Protein AF-A0A7W0WG82-F1 (afdb_monomer)

Nearest PDB structures (foldseek):
  7zss-assembly1_P  TM=4.857E-01  e=8.291E+00  Drosophila melanogaster

Structure (mmCIF, N/CA/C/O backbone):
data_AF-A0A7W0WG82-F1
#
_entry.id   AF-A0A7W0WG82-F1
#
loop_
_atom_site.group_PDB
_atom_site.id
_atom_site.type_symbol
_atom_site.label_atom_id
_atom_site.label_alt_id
_atom_site.label_comp_id
_atom_site.label_asym_id
_atom_site.label_entity_id
_atom_site.label_seq_id
_atom_site.pdbx_PDB_ins_code
_atom_site.Cartn_x
_atom_site.Cartn_y
_atom_site.Cartn_z
_atom_site.occupancy
_atom_site.B_iso_or_equiv
_atom_site.auth_seq_id
_atom_site.auth_comp_id
_atom_site.auth_asym_id
_atom_site.auth_atom_id
_atom_site.pdbx_PDB_model_num
ATOM 1 N N . MET A 1 1 ? -5.314 -14.627 7.605 1.00 61.22 1 MET A N 1
ATOM 2 C CA . MET A 1 1 ? -4.893 -14.193 6.254 1.00 61.22 1 MET A CA 1
ATOM 3 C C . MET A 1 1 ? -5.449 -15.208 5.278 1.00 61.22 1 MET A C 1
ATOM 5 O O . MET A 1 1 ? -5.190 -16.387 5.481 1.00 61.22 1 MET A O 1
ATOM 9 N N . SER A 1 2 ? -6.263 -14.800 4.303 1.00 79.94 2 SER A N 1
ATOM 10 C CA . SER A 1 2 ? -6.687 -15.733 3.255 1.00 79.94 2 SER A CA 1
ATOM 11 C C . SER A 1 2 ? -5.460 -16.131 2.425 1.00 79.94 2 SER A C 1
ATOM 13 O O . SER A 1 2 ? -4.550 -15.320 2.233 1.00 79.94 2 SER A O 1
ATOM 15 N N . ALA A 1 3 ? -5.410 -17.378 1.950 1.00 85.62 3 ALA A N 1
ATOM 16 C CA . ALA A 1 3 ? -4.302 -17.855 1.115 1.00 85.62 3 ALA A CA 1
ATOM 17 C C . ALA A 1 3 ? -4.112 -16.973 -0.135 1.00 85.62 3 ALA A C 1
ATOM 19 O O . ALA A 1 3 ? -2.991 -16.707 -0.553 1.00 85.62 3 ALA A O 1
ATOM 20 N N . ARG A 1 4 ? -5.217 -16.436 -0.662 1.00 83.38 4 ARG A N 1
ATOM 21 C CA . ARG A 1 4 ? -5.250 -15.504 -1.789 1.00 83.38 4 ARG A CA 1
ATOM 22 C C . ARG A 1 4 ? -4.472 -14.209 -1.524 1.00 83.38 4 ARG A C 1
ATOM 24 O O . ARG A 1 4 ? -3.521 -13.933 -2.247 1.00 83.38 4 ARG A O 1
ATOM 31 N N . LEU A 1 5 ? -4.790 -13.488 -0.443 1.00 81.44 5 LEU A N 1
ATOM 32 C CA . LEU A 1 5 ? -4.114 -12.228 -0.102 1.00 81.44 5 LEU A CA 1
ATOM 33 C C . LEU A 1 5 ? -2.614 -12.441 0.166 1.00 81.44 5 LEU A C 1
ATOM 35 O O . LEU A 1 5 ? -1.786 -11.582 -0.141 1.00 81.44 5 LEU A O 1
ATOM 39 N N . ALA A 1 6 ? -2.250 -13.600 0.728 1.00 84.69 6 ALA A N 1
ATOM 40 C CA . ALA A 1 6 ? -0.854 -13.979 0.939 1.00 84.69 6 ALA A CA 1
ATOM 41 C C . ALA A 1 6 ? -0.090 -14.114 -0.389 1.00 84.69 6 ALA A C 1
ATOM 43 O O . ALA A 1 6 ? 1.005 -13.564 -0.527 1.00 84.69 6 ALA A O 1
ATOM 44 N N . ILE A 1 7 ? -0.685 -14.810 -1.362 1.00 88.69 7 ILE A N 1
ATOM 45 C CA . ILE A 1 7 ? -0.111 -15.022 -2.696 1.00 88.69 7 ILE A CA 1
ATOM 46 C C . ILE A 1 7 ? -0.019 -13.697 -3.460 1.00 88.69 7 ILE A C 1
ATOM 48 O O . ILE A 1 7 ? 1.037 -13.388 -4.010 1.00 88.69 7 ILE A O 1
ATOM 52 N N . GLU A 1 8 ? -1.072 -12.879 -3.445 1.00 81.69 8 GLU A N 1
ATOM 53 C CA . GLU A 1 8 ? -1.099 -11.571 -4.117 1.00 81.69 8 GLU A CA 1
ATOM 54 C C . GLU A 1 8 ? -0.042 -10.616 -3.537 1.00 81.69 8 GLU A C 1
ATOM 56 O O . GLU A 1 8 ? 0.717 -9.991 -4.282 1.00 81.69 8 GLU A O 1
ATOM 61 N N . THR A 1 9 ? 0.090 -10.566 -2.205 1.00 81.31 9 THR A N 1
ATOM 62 C CA . THR A 1 9 ? 1.118 -9.748 -1.536 1.00 81.31 9 THR A CA 1
ATOM 63 C C . THR A 1 9 ? 2.529 -10.236 -1.873 1.00 81.31 9 THR A C 1
ATOM 65 O O . THR A 1 9 ? 3.429 -9.426 -2.108 1.00 81.31 9 THR A O 1
ATOM 68 N N . PHE A 1 10 ? 2.745 -11.554 -1.910 1.00 88.56 10 PHE A N 1
ATOM 69 C CA . PHE A 1 10 ? 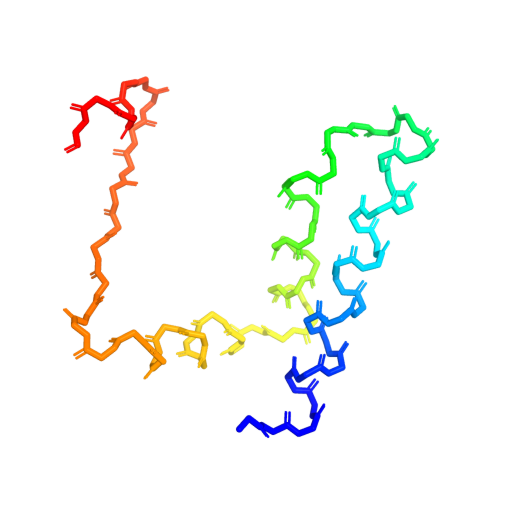4.035 -12.13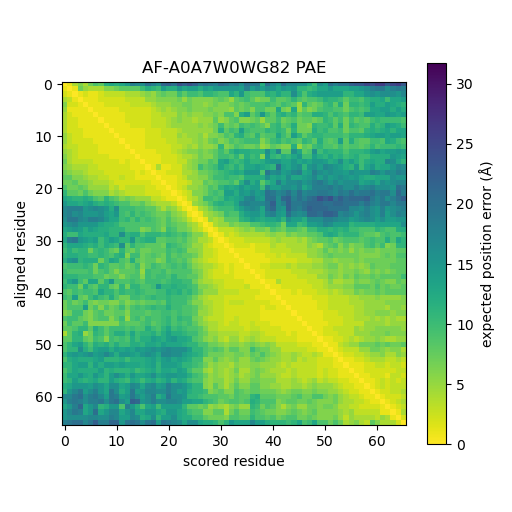3 -2.278 1.00 88.56 10 PHE A CA 1
ATOM 70 C C . PHE A 1 10 ? 4.399 -11.822 -3.735 1.00 88.56 10 PHE A C 1
ATOM 72 O O . PHE A 1 10 ? 5.500 -11.336 -3.995 1.00 88.56 10 PHE A O 1
ATOM 79 N N . ALA A 1 11 ? 3.464 -12.016 -4.668 1.00 84.50 11 ALA A N 1
ATOM 80 C CA . ALA A 1 11 ? 3.654 -11.711 -6.083 1.00 84.50 11 ALA A CA 1
ATOM 81 C C . ALA A 1 11 ? 3.975 -10.224 -6.307 1.00 84.50 11 ALA A C 1
ATOM 83 O O . ALA A 1 11 ? 4.923 -9.895 -7.025 1.00 84.50 11 ALA A O 1
ATOM 84 N N . ALA A 1 12 ? 3.262 -9.319 -5.625 1.00 80.12 12 ALA A N 1
ATOM 85 C CA . ALA A 1 12 ? 3.537 -7.885 -5.685 1.00 80.12 12 ALA A CA 1
ATOM 86 C C . ALA A 1 12 ? 4.953 -7.544 -5.181 1.00 80.12 12 ALA A C 1
ATOM 88 O O . ALA A 1 12 ? 5.665 -6.753 -5.805 1.00 80.12 12 ALA A O 1
ATOM 89 N N . ARG A 1 13 ? 5.405 -8.171 -4.085 1.00 81.50 13 ARG A N 1
ATOM 90 C CA . ARG A 1 13 ? 6.770 -7.988 -3.555 1.00 81.50 13 ARG A CA 1
ATOM 91 C C . ARG A 1 13 ? 7.844 -8.588 -4.466 1.00 81.50 13 ARG A C 1
ATOM 93 O O . ARG A 1 13 ? 8.909 -7.990 -4.605 1.00 81.50 13 ARG A O 1
ATOM 100 N N . ALA A 1 14 ? 7.577 -9.720 -5.110 1.00 84.12 14 ALA A N 1
ATOM 101 C CA . ALA A 1 14 ? 8.492 -10.316 -6.082 1.00 84.12 14 ALA A CA 1
ATOM 102 C C . ALA A 1 14 ? 8.662 -9.411 -7.315 1.00 84.12 14 ALA A C 1
ATOM 104 O O . ALA A 1 14 ? 9.789 -9.140 -7.732 1.00 84.12 14 ALA A O 1
ATOM 105 N N . ALA A 1 15 ? 7.563 -8.851 -7.835 1.00 80.62 15 ALA A N 1
ATOM 106 C CA . ALA A 1 15 ? 7.594 -7.860 -8.912 1.00 80.62 15 ALA A CA 1
ATOM 107 C C . ALA A 1 15 ? 8.392 -6.598 -8.525 1.00 80.62 15 ALA A C 1
ATOM 109 O O . ALA A 1 15 ? 9.157 -6.079 -9.338 1.00 80.62 15 ALA A O 1
ATOM 110 N N . ALA A 1 16 ? 8.290 -6.154 -7.264 1.00 75.38 16 ALA A N 1
ATOM 111 C CA . ALA A 1 16 ? 9.118 -5.082 -6.699 1.00 75.38 16 ALA A CA 1
ATOM 112 C C . ALA A 1 16 ? 10.619 -5.362 -6.846 1.00 75.38 16 ALA A C 1
ATOM 114 O O . ALA A 1 16 ? 11.382 -4.515 -7.315 1.00 75.38 16 ALA A O 1
ATOM 115 N N . GLY A 1 17 ? 11.030 -6.566 -6.429 1.00 77.75 17 GLY A N 1
ATOM 116 C CA . GLY A 1 17 ? 12.419 -7.011 -6.460 1.00 77.75 17 GLY A CA 1
ATOM 117 C C . GLY A 1 17 ? 12.948 -7.093 -7.886 1.00 77.75 17 GLY A C 1
ATOM 118 O O . GLY A 1 17 ? 14.017 -6.558 -8.171 1.00 77.75 17 GLY A O 1
ATOM 119 N N . MET A 1 18 ? 12.160 -7.665 -8.799 1.00 79.00 18 MET A N 1
ATOM 120 C CA . MET A 1 18 ? 12.514 -7.748 -10.219 1.00 79.00 18 MET A CA 1
ATOM 121 C C . MET A 1 18 ? 12.626 -6.364 -10.872 1.00 79.00 18 MET A C 1
ATOM 123 O O . MET A 1 18 ? 13.587 -6.113 -11.591 1.00 79.00 18 MET A O 1
ATOM 127 N N . SER A 1 19 ? 11.715 -5.430 -10.570 1.00 74.69 19 SER A N 1
ATOM 128 C CA . SER A 1 19 ? 11.794 -4.048 -11.069 1.00 74.69 19 SER A CA 1
ATOM 129 C C . SER A 1 19 ? 13.064 -3.332 -10.614 1.00 74.69 19 SER A C 1
ATOM 131 O O . SER A 1 19 ? 13.626 -2.551 -11.382 1.00 74.69 19 SER A O 1
ATOM 133 N N . ARG A 1 20 ? 13.496 -3.576 -9.370 1.00 72.88 20 ARG A N 1
ATOM 134 C CA . ARG A 1 20 ? 14.714 -2.985 -8.809 1.00 72.88 20 ARG A CA 1
ATOM 135 C C . ARG A 1 20 ? 15.964 -3.579 -9.457 1.00 72.88 20 ARG A C 1
ATOM 137 O O . ARG A 1 20 ? 16.873 -2.832 -9.798 1.00 72.88 20 ARG A O 1
ATOM 144 N N . LEU A 1 21 ? 15.986 -4.899 -9.653 1.00 78.75 21 LEU A N 1
ATOM 145 C CA . LEU A 1 21 ? 17.081 -5.605 -10.330 1.00 78.75 21 LEU A CA 1
ATOM 146 C C . LEU A 1 21 ? 17.204 -5.204 -11.805 1.00 78.75 21 LEU A C 1
ATOM 148 O O . LEU A 1 21 ? 18.311 -5.079 -12.312 1.00 78.75 21 LEU A O 1
ATOM 152 N N . ALA A 1 22 ? 16.080 -4.947 -12.474 1.00 77.31 22 ALA A N 1
ATOM 153 C CA . ALA A 1 22 ? 16.042 -4.514 -13.869 1.00 77.31 22 ALA A CA 1
ATOM 154 C C . ALA A 1 22 ? 16.346 -3.014 -14.069 1.00 77.31 22 ALA A C 1
ATOM 156 O O . ALA A 1 22 ? 16.301 -2.534 -15.198 1.00 77.31 22 ALA A O 1
ATOM 157 N N . GLY A 1 23 ? 16.604 -2.247 -13.000 1.00 66.50 23 GLY A N 1
ATOM 158 C CA . GLY A 1 23 ? 16.894 -0.811 -13.097 1.00 66.50 23 GLY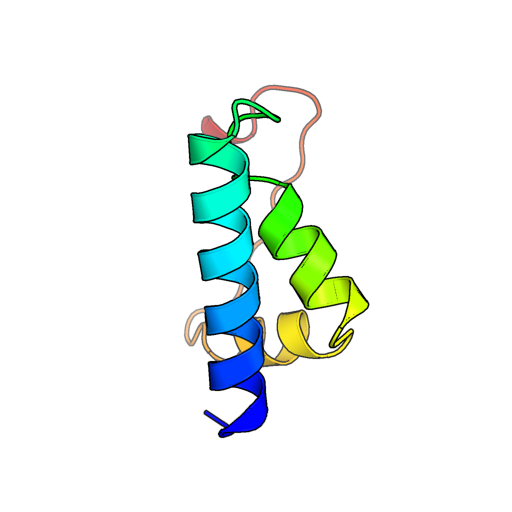 A CA 1
ATOM 159 C C . GLY A 1 23 ? 15.711 0.052 -13.557 1.00 66.50 23 GLY A C 1
ATOM 160 O O . GLY A 1 23 ? 15.892 1.227 -13.860 1.00 66.50 23 GLY A O 1
ATOM 161 N N . LEU A 1 24 ? 14.489 -0.494 -13.573 1.00 68.25 24 LEU A N 1
ATOM 162 C CA . LEU A 1 24 ? 13.276 0.179 -14.067 1.00 68.25 24 LEU A CA 1
ATOM 163 C C . LEU A 1 24 ? 12.674 1.177 -13.052 1.00 68.25 24 LEU A C 1
ATOM 165 O O . LEU A 1 24 ? 11.572 1.688 -13.251 1.00 68.25 24 LEU A O 1
ATOM 169 N N . GLY A 1 25 ? 13.373 1.437 -11.942 1.00 67.44 25 GLY A N 1
ATOM 170 C CA . GLY A 1 25 ? 12.979 2.358 -10.875 1.00 67.44 25 GLY A CA 1
ATOM 171 C C . GLY A 1 25 ? 13.223 1.791 -9.472 1.00 67.44 25 GLY A C 1
ATOM 172 O O . GLY A 1 25 ? 13.702 0.672 -9.302 1.00 67.44 25 GLY A O 1
ATOM 173 N N . GLY A 1 26 ? 12.859 2.550 -8.431 1.00 64.81 26 GLY A N 1
ATOM 174 C CA . GLY A 1 26 ? 13.115 2.183 -7.027 1.00 64.81 26 GLY A CA 1
ATOM 175 C C . GLY A 1 26 ? 12.347 0.960 -6.500 1.00 64.81 26 GLY A C 1
ATOM 176 O O . GLY A 1 26 ? 12.558 0.563 -5.359 1.00 64.81 26 GLY A O 1
ATOM 177 N N . GLY A 1 27 ? 11.445 0.367 -7.293 1.00 63.00 27 GLY A N 1
ATOM 178 C CA . GLY A 1 27 ? 10.649 -0.804 -6.902 1.00 63.00 27 GLY A CA 1
ATOM 179 C C . GLY A 1 27 ? 9.628 -0.547 -5.783 1.00 63.00 27 GLY A C 1
ATOM 180 O O . GLY A 1 27 ? 9.008 -1.486 -5.305 1.00 63.00 27 GLY A O 1
ATOM 181 N N .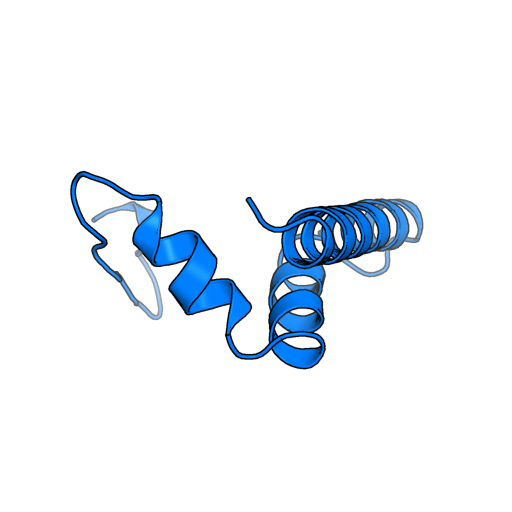 THR A 1 28 ? 9.426 0.702 -5.354 1.00 64.38 28 THR A N 1
ATOM 182 C CA . THR A 1 28 ? 8.615 1.047 -4.170 1.00 64.38 28 THR A CA 1
ATOM 183 C C . THR A 1 28 ? 7.165 1.410 -4.493 1.00 64.38 28 THR A C 1
ATOM 185 O O . THR A 1 28 ? 6.272 1.113 -3.706 1.00 64.38 28 THR A O 1
ATOM 188 N N . THR A 1 29 ? 6.892 2.007 -5.657 1.00 68.69 29 THR A N 1
ATOM 189 C CA . THR A 1 29 ? 5.524 2.401 -6.058 1.00 68.69 29 THR A CA 1
ATOM 190 C C . THR A 1 29 ? 4.784 1.299 -6.817 1.00 68.69 29 THR A C 1
ATOM 192 O O . THR A 1 29 ? 3.576 1.125 -6.654 1.00 68.69 29 THR A O 1
ATOM 195 N N . MET A 1 30 ? 5.498 0.555 -7.667 1.00 72.31 30 MET A N 1
ATOM 196 C CA . MET A 1 30 ? 4.908 -0.459 -8.548 1.00 72.31 30 MET A CA 1
ATOM 197 C C . MET A 1 30 ? 4.158 -1.583 -7.798 1.00 72.31 30 MET A C 1
ATOM 199 O O . MET A 1 30 ? 3.060 -1.927 -8.230 1.00 72.31 30 MET A O 1
ATOM 203 N N . PRO A 1 31 ? 4.653 -2.107 -6.660 1.00 71.12 31 PRO A N 1
ATOM 204 C CA . PRO A 1 31 ? 4.003 -3.212 -5.948 1.00 71.12 31 PRO A CA 1
ATOM 205 C C . PRO A 1 31 ? 2.629 -2.841 -5.406 1.00 71.12 31 PRO A C 1
ATOM 207 O O . PRO A 1 31 ? 1.681 -3.598 -5.575 1.00 71.12 31 PRO A O 1
ATOM 210 N N . GLY A 1 32 ? 2.509 -1.655 -4.798 1.00 75.12 32 GLY A N 1
ATOM 211 C CA . GLY A 1 32 ? 1.237 -1.170 -4.262 1.00 75.12 32 GLY A CA 1
ATOM 212 C C . GLY A 1 32 ? 0.201 -0.956 -5.364 1.00 75.12 32 GLY A C 1
ATOM 213 O O . GLY A 1 32 ? -0.948 -1.364 -5.219 1.00 75.12 32 GLY A O 1
ATOM 214 N N . LYS A 1 33 ? 0.621 -0.395 -6.509 1.00 80.19 33 LYS A N 1
ATOM 215 C CA . LYS A 1 33 ? -0.257 -0.229 -7.678 1.00 80.19 33 LYS A CA 1
ATOM 216 C C . LYS A 1 33 ? -0.683 -1.565 -8.286 1.00 80.19 33 LYS A C 1
ATOM 218 O O . LYS A 1 33 ? -1.827 -1.688 -8.711 1.00 80.19 33 LYS A O 1
ATOM 223 N N . LEU A 1 34 ? 0.222 -2.542 -8.355 1.00 81.75 34 LEU A N 1
ATOM 224 C CA . LEU A 1 34 ? -0.080 -3.866 -8.893 1.00 81.75 34 LEU A CA 1
ATOM 225 C C . LEU A 1 34 ? -1.039 -4.629 -7.975 1.00 81.75 34 LEU A C 1
ATOM 227 O O . LEU A 1 34 ? -2.031 -5.159 -8.461 1.00 81.75 34 LEU A O 1
ATOM 231 N N . LEU A 1 35 ? -0.785 -4.622 -6.664 1.00 80.38 35 LEU A N 1
ATOM 232 C CA . LEU A 1 35 ? -1.651 -5.258 -5.673 1.00 80.38 35 LEU A CA 1
ATOM 233 C C . LEU A 1 35 ? -3.075 -4.696 -5.737 1.00 80.38 35 LEU A C 1
ATOM 235 O O . LEU A 1 35 ? -4.014 -5.467 -5.864 1.00 80.38 35 LEU A O 1
ATOM 239 N N . TRP A 1 36 ? -3.226 -3.369 -5.752 1.00 81.12 36 TRP A N 1
ATOM 240 C CA . TRP A 1 36 ? -4.542 -2.730 -5.860 1.00 81.12 36 TRP A CA 1
ATOM 241 C C . TRP A 1 36 ? -5.259 -3.033 -7.186 1.00 81.12 36 TRP A C 1
ATOM 243 O O . TRP A 1 36 ? -6.477 -3.176 -7.212 1.00 81.12 36 TRP A O 1
ATOM 253 N N . LYS A 1 37 ? -4.518 -3.160 -8.296 1.00 84.19 37 LYS A N 1
ATOM 254 C CA . LYS A 1 37 ? -5.102 -3.557 -9.587 1.00 84.19 37 LYS A CA 1
ATOM 255 C C . LYS A 1 37 ? -5.558 -5.020 -9.619 1.00 84.19 37 LYS A C 1
ATOM 257 O O . LYS A 1 37 ? -6.503 -5.322 -10.339 1.00 84.19 37 LYS A O 1
ATOM 262 N N . LEU A 1 38 ? -4.866 -5.914 -8.912 1.00 85.56 38 LEU A N 1
ATOM 263 C CA . LEU A 1 38 ? -5.182 -7.347 -8.860 1.00 85.56 38 LEU A CA 1
ATOM 264 C C . LEU A 1 38 ? -6.301 -7.654 -7.860 1.00 85.56 38 LEU A C 1
ATOM 266 O O . LEU A 1 38 ? -7.170 -8.477 -8.143 1.00 85.56 38 LEU A O 1
ATOM 270 N N . ASP A 1 39 ? -6.284 -6.976 -6.716 1.00 84.69 39 ASP A N 1
ATOM 271 C CA . ASP A 1 39 ? -7.300 -7.069 -5.677 1.00 84.69 39 ASP A CA 1
ATOM 272 C C . ASP A 1 39 ? -7.615 -5.665 -5.124 1.00 84.69 39 ASP A C 1
ATOM 274 O O . ASP A 1 39 ? -6.895 -5.149 -4.260 1.00 84.69 39 ASP A O 1
ATOM 278 N N . PRO A 1 40 ? -8.706 -5.033 -5.594 1.00 87.31 40 PRO A N 1
ATOM 279 C CA . PRO A 1 40 ? -9.156 -3.741 -5.083 1.00 87.31 40 PRO A CA 1
ATOM 280 C C . PRO A 1 40 ? -9.472 -3.751 -3.580 1.00 87.31 40 PRO A C 1
ATOM 282 O O . PRO A 1 40 ? -9.364 -2.704 -2.942 1.00 87.31 40 PRO A O 1
ATOM 285 N N . GLY A 1 41 ? -9.822 -4.913 -3.009 1.00 89.94 41 GLY A N 1
ATOM 286 C CA . GLY A 1 41 ? -10.123 -5.087 -1.584 1.00 89.94 41 GLY A CA 1
ATOM 287 C C . GLY A 1 41 ? -8.890 -5.334 -0.709 1.00 89.94 41 GLY A C 1
ATOM 288 O O . GLY A 1 41 ? -8.997 -5.342 0.521 1.00 89.94 41 GLY A O 1
ATOM 289 N N . ALA A 1 42 ? -7.702 -5.498 -1.303 1.00 87.75 42 ALA A N 1
ATOM 290 C CA . ALA A 1 42 ? -6.481 -5.795 -0.558 1.00 87.75 42 ALA A CA 1
ATOM 291 C C . ALA A 1 42 ? -6.120 -4.689 0.443 1.00 87.75 42 ALA A C 1
ATOM 293 O O . ALA A 1 42 ? -5.601 -4.981 1.520 1.00 87.75 42 ALA A O 1
ATOM 294 N N . ILE A 1 43 ? -6.401 -3.423 0.115 1.00 87.00 43 ILE A N 1
ATOM 295 C CA . ILE A 1 43 ? -6.118 -2.293 1.011 1.00 87.00 43 ILE A CA 1
ATOM 296 C C . ILE A 1 43 ? -6.986 -2.365 2.268 1.00 87.00 43 ILE A C 1
ATOM 298 O O . ILE A 1 43 ? -6.445 -2.249 3.366 1.00 87.00 43 ILE A O 1
ATOM 302 N N . ASP A 1 44 ? -8.282 -2.642 2.131 1.00 88.56 44 ASP A N 1
ATOM 303 C CA . ASP A 1 44 ? -9.196 -2.782 3.271 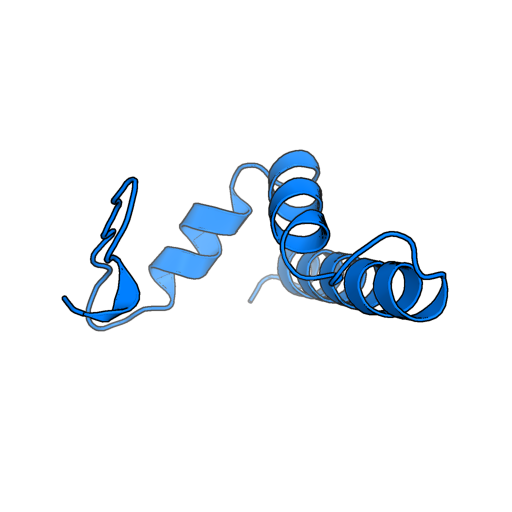1.00 88.56 44 ASP A CA 1
ATOM 304 C C . ASP A 1 44 ? -8.812 -3.985 4.140 1.00 88.56 44 ASP A C 1
ATOM 306 O O . ASP A 1 44 ? -8.739 -3.890 5.368 1.00 88.56 44 ASP A O 1
ATOM 310 N N . ALA A 1 45 ? -8.465 -5.108 3.503 1.00 89.56 45 ALA A N 1
ATOM 311 C CA . ALA A 1 45 ? -8.009 -6.306 4.199 1.00 89.56 45 ALA A CA 1
ATOM 312 C C . ALA A 1 45 ? -6.677 -6.095 4.943 1.00 89.56 45 ALA A C 1
ATOM 314 O O . ALA A 1 45 ? -6.450 -6.704 5.992 1.00 89.56 45 ALA A O 1
ATOM 315 N N . LEU A 1 46 ? -5.786 -5.246 4.422 1.00 87.69 46 LEU A N 1
ATOM 316 C CA . LEU A 1 46 ? -4.544 -4.857 5.092 1.00 87.69 46 LEU A CA 1
ATOM 317 C C . LEU A 1 46 ? -4.801 -3.854 6.224 1.00 87.69 46 LEU A C 1
ATOM 319 O O . LEU A 1 46 ? -4.224 -4.007 7.300 1.00 87.69 46 LEU A O 1
ATOM 323 N N . ALA A 1 47 ? -5.682 -2.876 6.013 1.00 88.56 47 ALA A N 1
ATOM 324 C CA . ALA A 1 47 ? -6.041 -1.865 7.005 1.00 88.56 47 ALA A CA 1
ATOM 325 C C . ALA A 1 47 ? -6.730 -2.479 8.233 1.00 88.56 47 ALA A C 1
ATOM 327 O O . ALA A 1 47 ? -6.390 -2.130 9.362 1.00 88.56 47 ALA A O 1
ATOM 328 N N . ALA A 1 48 ? -7.603 -3.472 8.036 1.00 90.31 48 ALA A N 1
ATOM 329 C CA . ALA A 1 48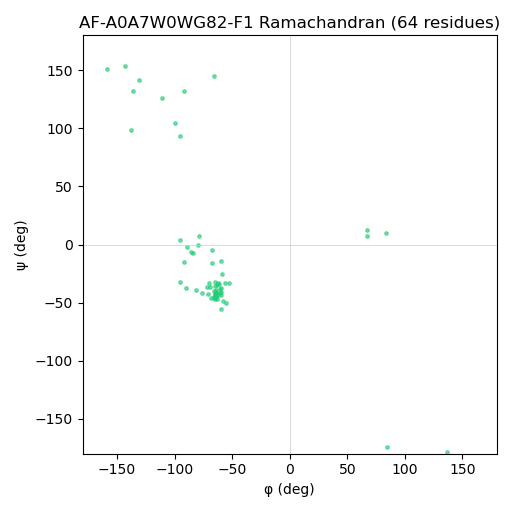 ? -8.260 -4.212 9.118 1.00 90.31 48 ALA A CA 1
ATOM 330 C C . ALA A 1 48 ? -7.281 -4.935 10.070 1.00 90.31 48 ALA A C 1
ATOM 332 O O . ALA A 1 48 ? -7.671 -5.374 11.151 1.00 90.31 48 ALA A O 1
ATOM 333 N N . ARG A 1 49 ? -6.002 -5.071 9.689 1.00 87.38 49 ARG A N 1
ATOM 334 C CA . ARG A 1 49 ? -4.951 -5.690 10.514 1.00 87.38 49 ARG A CA 1
ATOM 335 C C . ARG A 1 49 ? -4.229 -4.708 11.426 1.00 87.38 49 ARG A C 1
ATOM 337 O O . ARG A 1 49 ? -3.323 -5.138 12.135 1.00 87.38 49 ARG A O 1
ATOM 344 N N . LEU A 1 50 ? -4.556 -3.422 11.373 1.00 91.38 50 LEU A N 1
ATOM 345 C CA . LEU A 1 50 ? -3.934 -2.396 12.198 1.00 91.38 50 LEU A CA 1
ATOM 346 C C . LEU A 1 50 ? -4.827 -2.180 13.432 1.00 91.38 50 LEU A C 1
ATOM 348 O O . LEU A 1 50 ? -5.781 -1.408 13.364 1.00 91.38 50 LEU A O 1
ATOM 352 N N . PRO A 1 51 ? -4.562 -2.875 14.562 1.00 88.06 51 PRO A N 1
ATOM 353 C CA . PRO A 1 51 ? -5.477 -2.927 15.710 1.00 88.06 51 PRO A CA 1
ATOM 354 C C . PRO A 1 51 ? -5.625 -1.581 16.427 1.00 88.06 51 PRO A C 1
ATOM 356 O O . PRO A 1 51 ? -6.547 -1.395 17.210 1.00 88.06 51 PRO A O 1
ATO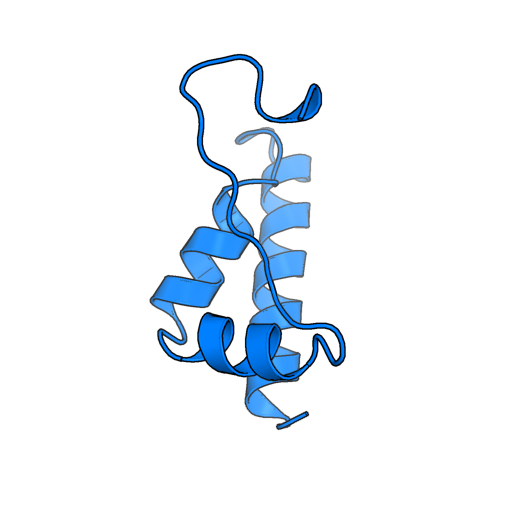M 359 N N . GLN A 1 52 ? -4.707 -0.652 16.164 1.00 92.44 52 GLN A N 1
ATOM 360 C CA . GLN A 1 52 ? -4.709 0.705 16.704 1.00 92.44 52 GLN A CA 1
ATOM 361 C C . GLN A 1 52 ? -5.361 1.716 15.743 1.00 92.44 52 GLN A C 1
ATOM 363 O O . GLN A 1 52 ? -5.369 2.911 16.023 1.00 92.44 52 GLN A O 1
ATOM 368 N N . GLY A 1 53 ? -5.910 1.252 14.615 1.00 85.00 53 GLY A N 1
ATOM 369 C CA . GLY A 1 53 ? -6.450 2.105 13.561 1.00 85.00 53 GLY A CA 1
ATOM 370 C C . GLY A 1 53 ? -5.384 2.601 12.582 1.00 85.00 53 GLY A C 1
ATOM 371 O O . GLY A 1 53 ? -4.228 2.173 12.603 1.00 85.00 53 GLY A O 1
ATOM 372 N N . VAL A 1 54 ? -5.798 3.486 11.674 1.00 88.62 54 VAL A N 1
ATOM 373 C CA . VAL A 1 54 ? -4.970 4.002 10.575 1.00 88.62 54 VAL A CA 1
ATOM 374 C C . VAL A 1 54 ? -5.163 5.507 10.457 1.00 88.62 54 VAL A C 1
ATOM 376 O O . VAL A 1 54 ? -6.295 5.977 10.397 1.00 88.62 54 VAL A O 1
ATOM 379 N N . ALA A 1 55 ? -4.063 6.253 10.354 1.00 89.12 55 ALA A N 1
ATOM 380 C CA . ALA A 1 55 ? -4.072 7.660 9.966 1.00 89.12 55 ALA A CA 1
ATOM 381 C C . ALA A 1 55 ? -3.434 7.815 8.580 1.00 89.12 55 ALA A C 1
ATOM 383 O O . ALA A 1 55 ? -2.309 7.368 8.343 1.00 89.12 55 ALA A O 1
ATOM 384 N N . VAL A 1 56 ? -4.148 8.454 7.654 1.00 88.38 56 VAL A N 1
ATOM 385 C CA . VAL A 1 56 ? -3.639 8.748 6.310 1.00 88.38 56 VAL A CA 1
ATOM 386 C C . VAL A 1 56 ? -3.178 10.197 6.269 1.00 88.38 56 VAL A C 1
ATOM 388 O O . VAL A 1 56 ? -3.983 11.118 6.197 1.00 88.38 56 VAL A O 1
ATOM 391 N N . VAL A 1 57 ? -1.863 10.396 6.288 1.00 89.50 57 VAL A N 1
ATOM 392 C CA . VAL A 1 57 ? -1.249 11.713 6.067 1.00 89.50 57 VAL A CA 1
ATOM 393 C C . VAL A 1 57 ? -0.945 11.862 4.579 1.00 89.50 57 VAL A C 1
ATOM 395 O O . VAL A 1 57 ? -0.355 10.954 3.994 1.00 89.50 57 VAL A O 1
ATOM 398 N N . SER A 1 58 ? -1.309 12.988 3.968 1.00 91.25 58 SER A N 1
ATOM 399 C CA . SER A 1 58 ? -0.973 13.340 2.582 1.00 91.25 58 SER A CA 1
ATOM 400 C C . SER A 1 58 ? -0.417 14.759 2.535 1.00 91.25 58 SER A C 1
ATOM 402 O O . SER A 1 58 ? -0.889 15.624 3.266 1.00 91.25 58 SER A O 1
ATOM 404 N N . ALA A 1 59 ? 0.590 14.995 1.698 1.00 89.00 59 ALA A N 1
ATOM 405 C CA . ALA A 1 59 ? 1.192 16.308 1.505 1.00 89.00 59 ALA A CA 1
ATOM 406 C C . ALA A 1 59 ? 1.927 16.357 0.160 1.00 89.00 59 ALA A C 1
ATOM 408 O O . ALA A 1 59 ? 2.443 15.335 -0.297 1.00 89.00 59 ALA A O 1
ATOM 409 N N . THR A 1 60 ? 2.011 17.541 -0.453 1.00 92.06 60 THR A N 1
ATOM 410 C CA . THR A 1 60 ? 2.861 17.764 -1.635 1.00 92.06 60 THR A CA 1
ATOM 411 C C . THR A 1 60 ? 4.345 17.763 -1.260 1.00 92.06 60 THR A C 1
ATOM 413 O O . THR A 1 60 ? 5.154 17.221 -2.001 1.00 92.06 60 THR A O 1
ATOM 416 N N . ASN A 1 61 ? 4.689 18.296 -0.083 1.00 92.56 61 ASN A N 1
ATOM 417 C CA . ASN A 1 61 ? 6.015 18.257 0.538 1.00 92.56 61 ASN A CA 1
ATOM 418 C C . ASN A 1 61 ? 5.867 18.093 2.064 1.00 92.56 61 ASN A C 1
ATOM 420 O O . ASN A 1 61 ? 4.854 18.497 2.624 1.00 92.56 61 ASN A O 1
ATOM 424 N N . GLY A 1 62 ? 6.865 17.521 2.749 1.00 86.56 62 GLY A N 1
ATOM 425 C CA . GLY A 1 62 ? 6.913 17.497 4.225 1.00 86.56 62 GLY A CA 1
ATOM 426 C C . GLY A 1 62 ? 6.130 16.380 4.934 1.00 86.56 62 GLY A C 1
ATOM 427 O O . GLY A 1 62 ? 6.035 16.397 6.156 1.00 86.56 62 GLY A O 1
ATOM 428 N N . LYS A 1 63 ? 5.613 15.372 4.211 1.00 91.94 63 LYS A N 1
ATOM 429 C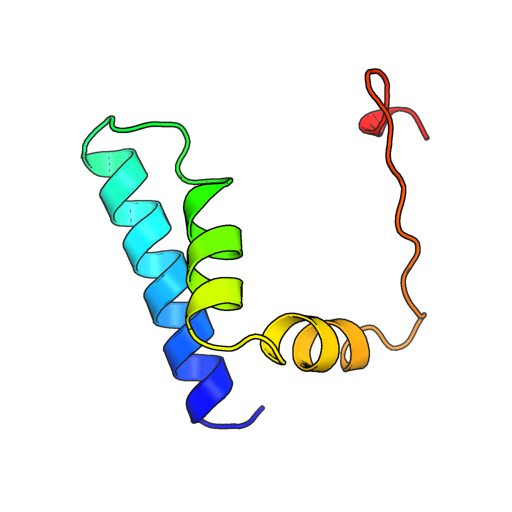 CA . LYS A 1 63 ? 4.846 14.237 4.778 1.00 91.94 63 LYS A CA 1
ATOM 430 C C . LYS A 1 63 ? 5.555 13.506 5.930 1.00 91.94 63 LYS A C 1
ATOM 432 O O . LYS A 1 63 ? 4.891 12.969 6.801 1.00 91.94 63 LYS A O 1
ATOM 437 N N . THR A 1 64 ? 6.882 13.428 5.894 1.00 84.31 64 THR A N 1
ATOM 438 C CA . THR A 1 64 ? 7.714 12.708 6.875 1.00 84.31 64 THR A CA 1
ATOM 439 C C . THR A 1 64 ? 8.041 13.522 8.125 1.00 84.31 64 THR A C 1
ATOM 441 O O . THR A 1 64 ? 8.650 12.985 9.043 1.00 84.31 64 THR A O 1
ATOM 444 N N . THR A 1 65 ? 7.696 14.810 8.146 1.00 91.00 65 THR A N 1
ATOM 445 C CA . THR A 1 65 ? 7.947 15.713 9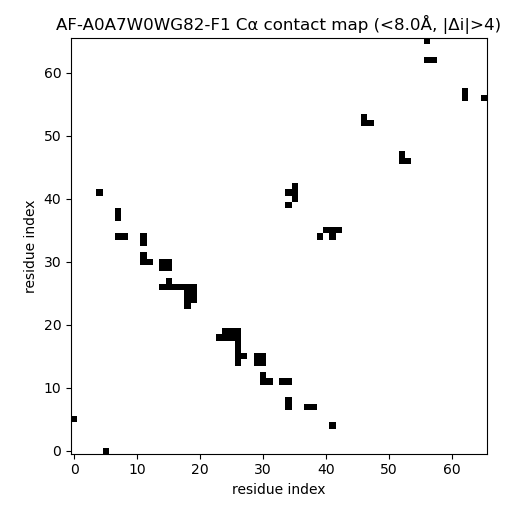.280 1.00 91.00 65 THR A CA 1
ATOM 446 C C . THR A 1 65 ? 6.765 15.756 10.257 1.00 91.00 65 THR A C 1
ATOM 448 O O . THR A 1 65 ? 6.918 16.257 11.365 1.00 91.00 65 THR A O 1
ATOM 451 N N . THR A 1 66 ? 5.598 15.253 9.837 1.00 67.00 66 THR A N 1
ATOM 452 C CA . THR A 1 66 ? 4.359 15.133 10.627 1.00 67.00 66 THR A CA 1
ATOM 453 C C . THR A 1 66 ? 4.274 13.759 11.273 1.00 67.00 66 THR A C 1
ATOM 455 O O . THR A 1 66 ? 3.870 13.701 12.452 1.00 67.00 66 THR A O 1
#

Foldseek 3Di:
DPPVLVVLLVVLVVQLVVCVVVVVDNSPPRSVVSSCVVPVCSVVVVQVPPPVGDDDFDDPDDSVVD

pLDDT: mean 81.89, std 8.27, range [61.22, 92.56]

Solvent-accessible surface area (backbone atoms only — not comparable to full-atom values): 4123 Å² total; per-residue (Å²): 131,58,74,64,61,53,51,48,53,48,53,21,52,50,53,16,54,51,32,40,74,69,68,77,45,89,31,72,64,61,23,60,55,49,36,43,71,77,36,74,60,50,61,60,64,54,53,73,69,38,91,87,60,85,84,89,85,84,58,99,69,67,65,89,79,112

Mean predicted aligned error: 8.19 Å

Sequence (66 aa):
MSARLAIETFAARAAAGMSRLAGLGGGTTMPGKLLWKLDPGAIDALAARLPQGVAVVSATNGKTTT

Secondary structure (DSSP, 8-state):
--HHHHHHHHHHHHHHHHHHHTTSS-SSSHHHHHHHHH-TTHHHHHHTT-TT-------SS-TTT-

Radius of gyration: 13.95 Å; Cα contacts (8 Å, |Δi|>4): 38; chains: 1; bounding box: 27×36×31 Å